Protein 1Q8B (pdb70)

B-factor: mean 27.17, std 9.59, range [13.31, 84.03]

Structure (mmCIF, N/CA/C/O backbone):
data_1Q8B
#
_entry.id   1Q8B
#
_cell.length_a   71.095
_cell.length_b   71.095
_cell.length_c   149.210
_cell.angle_alpha   90.00
_cell.angle_beta   90.00
_cell.angle_gamma   120.00
#
_symmetry.space_group_name_H-M   'H 3 2'
#
loop_
_entity.id
_entity.type
_entity.pdbx_description
1 polymer 'Protein yjcS'
2 water water
#
loop_
_atom_site.group_PDB
_atom_site.id
_atom_site.type_symbol
_atom_site.label_atom_id
_atom_site.label_alt_id
_atom_site.label_comp_id
_atom_site.label_asym_id
_atom_site.label_entity_id
_atom_site.label_seq_id
_atom_site.pdbx_PDB_ins_code
_atom_site.Cartn_x
_atom_site.Cartn_y
_atom_site.Cartn_z
_atom_site.occupancy
_atom_site.B_iso_or_equiv
_atom_site.auth_seq_id
_atom_site.auth_comp_id
_atom_site.auth_asym_id
_atom_site.auth_atom_id
_atom_site.pdbx_PDB_model_num
ATOM 1 N N . SER A 1 12 ? 49.337 28.174 13.652 1.00 35.10 12 SER A N 1
ATOM 2 C CA . SER A 1 12 ? 47.960 28.212 14.234 1.00 34.40 12 SER A CA 1
ATOM 3 C C . SER A 1 12 ? 47.971 28.479 15.740 1.00 33.46 12 SER A C 1
ATOM 4 O O . SER A 1 12 ? 48.846 27.997 16.457 1.00 33.95 12 SER A O 1
ATOM 15 N N . HIS A 1 14 ? 45.163 29.344 19.328 1.00 25.54 14 HIS A N 1
ATOM 16 C CA . HIS A 1 14 ? 43.812 29.348 19.857 1.00 23.11 14 HIS A CA 1
ATOM 17 C C . HIS A 1 14 ? 43.638 30.569 20.741 1.00 22.26 14 HIS A C 1
ATOM 18 O O . HIS A 1 14 ? 44.228 30.655 21.823 1.00 20.86 14 HIS A O 1
ATOM 25 N N . TYR A 1 15 ? 42.826 31.509 20.260 1.00 21.33 15 TYR A N 1
ATOM 26 C CA . TYR A 1 15 ? 42.542 32.759 20.963 1.00 20.64 15 TYR A CA 1
ATOM 27 C C . TYR A 1 15 ? 41.281 32.727 21.814 1.00 19.67 15 TYR A C 1
ATOM 28 O O . TYR A 1 15 ? 40.240 32.207 21.397 1.00 19.31 15 TYR A O 1
ATOM 37 N N . ILE A 1 16 ? 41.370 33.321 22.997 1.00 18.42 16 ILE A N 1
ATOM 38 C CA . ILE A 1 16 ? 40.220 33.400 23.877 1.00 17.65 16 ILE A CA 1
ATOM 39 C C . ILE A 1 16 ? 40.135 34.752 24.564 1.00 17.17 16 ILE A C 1
ATOM 40 O O . ILE A 1 16 ? 41.125 35.248 25.100 1.00 16.94 16 ILE A O 1
ATOM 45 N N . THR A 1 17 ? 38.950 35.353 24.515 1.00 16.84 17 THR A N 1
ATOM 46 C CA . THR A 1 17 ? 38.694 36.611 25.204 1.00 16.56 17 THR A CA 1
ATOM 47 C C . THR A 1 17 ? 37.488 36.287 26.062 1.00 16.18 17 THR A C 1
ATOM 48 O O . THR A 1 17 ? 36.475 35.798 25.560 1.00 15.55 17 THR A O 1
ATOM 52 N N . ALA A 1 18 ? 37.597 36.538 27.358 1.00 15.79 18 ALA A N 1
ATOM 53 C CA . ALA A 1 18 ? 36.496 36.232 28.246 1.00 16.38 18 ALA A CA 1
ATOM 54 C C . ALA A 1 18 ? 36.283 37.330 29.265 1.00 17.03 18 ALA A C 1
ATOM 55 O O . ALA A 1 18 ? 37.216 38.031 29.652 1.00 17.56 18 ALA A O 1
ATOM 57 N N . CYS A 1 19 ? 35.037 37.480 29.686 1.00 17.65 19 CYS A N 1
ATOM 58 C CA . CYS A 1 19 ? 34.688 38.464 30.686 1.00 18.39 19 CYS A CA 1
ATOM 59 C C . CYS A 1 19 ? 34.135 37.677 31.849 1.00 18.87 19 CYS A C 1
ATOM 60 O O . CYS A 1 19 ? 33.181 36.914 31.685 1.00 18.84 19 CYS A O 1
ATOM 63 N N . LEU A 1 20 ? 34.745 37.853 33.015 1.00 18.93 20 LEU A N 1
ATOM 64 C CA . LEU A 1 20 ? 34.314 37.165 34.218 1.00 19.49 20 LEU A CA 1
ATOM 65 C C . LEU A 1 20 ? 33.481 38.075 35.109 1.00 20.28 20 LEU A C 1
ATOM 66 O O . LEU A 1 20 ? 33.790 39.256 35.282 1.00 19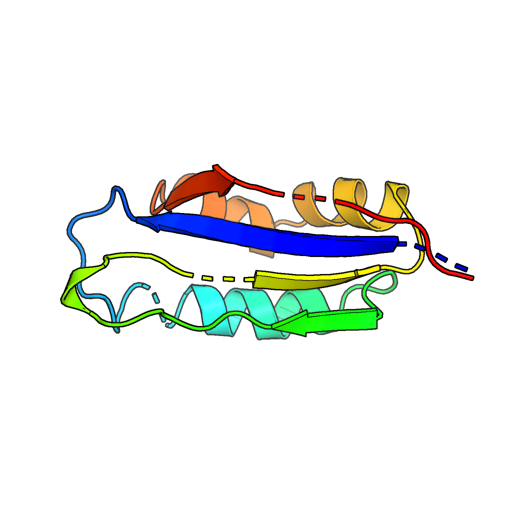.92 20 LEU A O 1
ATOM 71 N N . LYS A 1 21 ? 32.421 37.518 35.676 1.00 21.02 21 LYS A N 1
ATOM 72 C CA . LYS A 1 21 ? 31.586 38.266 36.593 1.00 21.68 21 LYS A CA 1
ATOM 73 C C . LYS A 1 21 ? 32.058 37.870 37.997 1.00 21.41 21 LYS A C 1
ATOM 74 O O . LYS A 1 21 ? 32.153 36.681 38.304 1.00 20.75 21 LYS A O 1
ATOM 80 N N . ILE A 1 22 ? 32.387 38.851 38.836 1.00 21.05 22 ILE A N 1
ATOM 81 C CA . ILE A 1 22 ? 32.823 38.544 40.199 1.00 21.64 22 ILE A CA 1
ATOM 82 C C . ILE A 1 22 ? 31.580 38.308 41.054 1.00 22.61 22 ILE A C 1
ATOM 83 O O . ILE A 1 22 ? 30.713 39.174 41.158 1.00 22.37 22 ILE A O 1
ATOM 88 N N . ILE A 1 23 ? 31.489 37.126 41.650 1.00 24.22 23 ILE A N 1
ATOM 89 C CA . ILE A 1 23 ? 30.351 36.786 42.495 1.00 25.38 23 ILE A CA 1
ATOM 90 C C . ILE A 1 23 ? 30.757 36.818 43.965 1.00 26.57 23 ILE A C 1
ATOM 91 O O . ILE A 1 23 ? 29.932 36.627 44.855 1.00 27.31 23 ILE A O 1
ATOM 96 N N . SER A 1 24 ? 32.042 37.059 44.205 1.00 27.52 24 SER A N 1
ATOM 97 C CA . SER A 1 24 ? 32.584 37.159 45.553 1.00 28.39 24 SER A CA 1
ATOM 98 C C . SER A 1 24 ? 32.349 38.588 46.036 1.00 29.52 24 SER A C 1
ATOM 99 O O . SER A 1 24 ? 32.165 39.499 45.227 1.00 29.77 24 SER A O 1
ATOM 102 N N . ASP A 1 25 ? 32.349 38.789 47.348 1.00 30.77 25 ASP A N 1
ATOM 103 C CA . ASP A 1 25 ? 32.149 40.127 47.895 1.00 32.01 25 ASP A CA 1
ATOM 104 C C . ASP A 1 25 ? 33.462 40.673 48.436 1.00 31.52 25 ASP A C 1
ATOM 105 O O . ASP A 1 25 ? 33.485 41.675 49.146 1.00 31.76 25 ASP A O 1
ATOM 110 N N . LYS A 1 26 ? 34.557 40.009 48.096 1.00 31.17 26 LYS A N 1
ATOM 111 C CA . LYS A 1 26 ? 35.865 40.444 48.555 1.00 31.44 26 LYS A CA 1
ATOM 112 C C . LYS A 1 26 ? 36.318 41.692 47.818 1.00 31.12 26 LYS A C 1
ATOM 113 O O . LYS A 1 26 ? 35.747 42.060 46.791 1.00 30.31 26 LYS A O 1
ATOM 119 N N . ASP A 1 27 ? 37.346 42.334 48.363 1.00 31.00 27 ASP A N 1
ATOM 120 C CA . ASP A 1 27 ? 37.923 43.545 47.794 1.00 31.40 27 ASP A CA 1
ATOM 121 C C . ASP A 1 27 ? 38.497 43.259 46.407 1.00 30.75 27 ASP A C 1
ATOM 122 O O . ASP A 1 27 ? 39.249 42.302 46.231 1.00 30.67 27 ASP A O 1
ATOM 127 N N . LEU A 1 28 ? 38.150 44.097 45.431 1.00 30.21 28 LEU A N 1
ATOM 128 C CA . LEU A 1 28 ? 38.625 43.927 44.060 1.00 30.02 28 LEU A CA 1
ATOM 129 C C . LEU A 1 28 ? 40.148 43.795 43.979 1.00 30.64 28 LEU A C 1
ATOM 130 O O . LEU A 1 28 ? 40.668 43.051 43.144 1.00 30.11 28 LEU A O 1
ATOM 135 N N . ASN A 1 29 ? 40.862 44.513 44.842 1.00 31.39 29 ASN A N 1
ATOM 136 C CA . ASN A 1 29 ? 42.321 44.448 4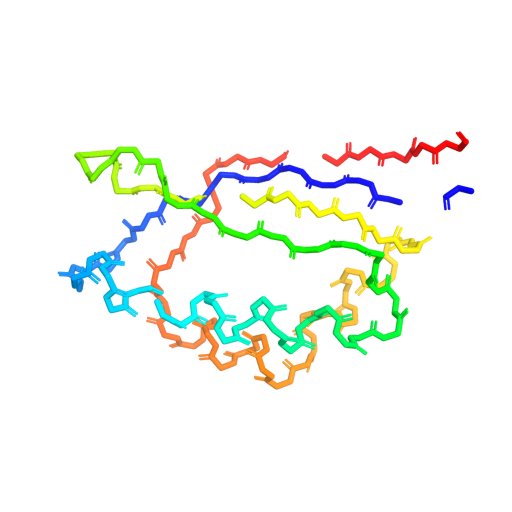4.846 1.00 32.38 29 ASN A CA 1
ATOM 137 C C . ASN A 1 29 ? 42.766 43.074 45.310 1.00 31.45 29 ASN A C 1
ATOM 138 O O . ASN A 1 29 ? 43.664 42.475 44.723 1.00 31.50 29 ASN A O 1
ATOM 143 N N . GLU A 1 30 ? 42.143 42.582 46.377 1.00 30.64 30 GLU A N 1
ATOM 144 C CA . GLU A 1 30 ? 42.481 41.268 46.903 1.00 30.07 30 GLU A CA 1
ATOM 145 C C . GLU A 1 30 ? 42.257 40.234 45.805 1.00 28.76 30 GLU A C 1
ATOM 146 O O . GLU A 1 30 ? 43.101 39.363 45.567 1.00 27.92 30 GLU A O 1
ATOM 152 N N . ILE A 1 31 ? 41.110 40.340 45.141 1.00 26.82 31 ILE A N 1
ATOM 153 C CA . ILE A 1 31 ? 40.765 39.423 44.066 1.00 26.01 31 ILE A CA 1
ATOM 154 C C . ILE A 1 31 ? 41.787 39.489 42.938 1.00 25.67 31 ILE A C 1
ATOM 155 O O . ILE A 1 31 ? 42.259 38.458 42.462 1.00 25.29 31 ILE A O 1
ATOM 168 N N . LYS A 1 33 ? 44.870 40.282 43.047 1.00 27.00 33 LYS A N 1
ATOM 169 C CA . LYS A 1 33 ? 46.164 39.720 43.432 1.00 27.37 33 LYS A CA 1
ATOM 170 C C . LYS A 1 33 ? 46.179 38.232 43.125 1.00 26.82 33 LYS A C 1
ATOM 171 O O . LYS A 1 33 ? 47.196 37.687 42.697 1.00 26.78 33 LYS A O 1
ATOM 177 N N . GLU A 1 34 ? 45.042 37.577 43.344 1.00 26.19 34 GLU A N 1
ATOM 178 C CA . GLU A 1 34 ? 44.921 36.151 43.071 1.00 25.05 34 GLU A CA 1
ATOM 179 C C . GLU A 1 34 ? 45.021 35.921 41.577 1.00 24.07 34 GLU A C 1
ATOM 180 O O . GLU A 1 34 ? 45.631 34.949 41.128 1.00 23.57 34 GLU A O 1
ATOM 186 N N . PHE A 1 35 ? 44.425 36.822 40.801 1.00 23.44 35 PHE A N 1
ATOM 187 C CA . PHE A 1 35 ? 44.490 36.688 39.356 1.00 22.69 35 PHE A CA 1
ATOM 188 C C . PHE A 1 35 ? 45.889 36.995 38.824 1.00 22.65 35 PHE A C 1
ATOM 189 O O . PHE A 1 35 ? 46.305 36.442 37.808 1.00 22.70 35 PHE A O 1
ATOM 197 N N . LYS A 1 36 ? 46.626 37.859 39.513 1.00 22.29 36 LYS A N 1
ATOM 198 C CA . LYS A 1 36 ? 47.978 38.164 39.074 1.00 22.88 36 LYS A CA 1
ATOM 199 C C . LYS A 1 36 ? 48.887 36.976 39.351 1.00 22.52 36 LYS A C 1
ATOM 200 O O . LYS A 1 36 ? 49.774 36.670 38.559 1.00 21.79 36 LYS A O 1
ATOM 206 N N . LYS A 1 37 ? 48.664 36.290 40.468 1.00 22.53 37 LYS A N 1
ATOM 207 C CA . LYS A 1 37 ? 49.477 35.121 40.775 1.00 22.91 37 LYS A CA 1
ATOM 208 C C . LYS A 1 37 ? 49.157 34.046 39.745 1.00 22.24 37 LYS A C 1
ATOM 209 O O . LYS A 1 37 ? 50.057 33.365 39.239 1.00 22.58 37 LYS A O 1
ATOM 215 N N . LEU A 1 38 ? 47.870 33.900 39.431 1.00 21.23 38 LEU A N 1
ATOM 216 C CA . LEU A 1 38 ? 47.435 32.920 38.437 1.00 20.29 38 LEU A CA 1
ATOM 217 C C . LEU A 1 38 ? 48.055 33.259 37.088 1.00 20.09 38 LEU A C 1
ATOM 218 O O . LEU A 1 38 ? 48.551 32.379 36.390 1.00 19.32 38 LEU A O 1
ATOM 223 N N . GLU A 1 39 ? 48.024 34.543 36.733 1.00 20.06 39 GLU A N 1
ATOM 224 C CA . GLU A 1 39 ? 48.588 35.004 35.473 1.00 20.94 39 GLU A CA 1
ATOM 225 C C . GLU A 1 39 ? 50.066 34.658 35.390 1.00 21.92 39 GLU A C 1
ATOM 226 O O . GLU A 1 39 ? 50.558 34.207 34.353 1.00 21.59 39 GLU A O 1
ATOM 232 N N . GLU A 1 40 ? 50.775 34.862 36.492 1.00 23.35 40 GLU A N 1
ATOM 233 C CA . GLU A 1 40 ? 52.198 34.578 36.520 1.00 25.27 40 GLU A CA 1
ATOM 234 C C . GLU A 1 40 ? 52.501 33.103 36.289 1.00 24.88 40 GLU A C 1
ATOM 235 O O . GLU A 1 40 ? 53.411 32.757 35.532 1.00 24.68 40 GLU A O 1
ATOM 241 N N . GLU A 1 41 ? 51.734 32.234 36.936 1.00 24.59 41 GLU A N 1
ATOM 242 C CA . GLU A 1 41 ? 51.943 30.801 36.793 1.00 24.94 41 GLU A CA 1
ATOM 243 C C . GLU A 1 41 ? 51.464 30.218 35.460 1.00 24.23 41 GLU A C 1
ATOM 244 O O . GLU A 1 41 ? 52.122 29.335 34.906 1.00 23.70 41 GLU A O 1
ATOM 250 N N . THR A 1 42 ? 50.342 30.704 34.926 1.00 23.90 42 THR A N 1
ATOM 251 C CA . THR A 1 42 ? 49.860 30.143 33.662 1.00 23.53 42 THR A CA 1
ATOM 252 C C . THR A 1 42 ? 50.723 30.574 32.473 1.00 22.79 42 THR A C 1
ATOM 253 O O . THR A 1 42 ? 50.784 29.867 31.466 1.00 22.73 42 THR A O 1
ATOM 257 N N . ASN A 1 43 ? 51.406 31.713 32.577 1.00 22.32 43 ASN A N 1
ATOM 258 C CA . ASN A 1 43 ? 52.277 32.140 31.483 1.00 22.26 43 ASN A CA 1
ATOM 259 C C . ASN A 1 43 ? 53.488 31.218 31.386 1.00 22.40 43 ASN A C 1
ATOM 260 O O . ASN A 1 43 ? 54.189 31.202 30.380 1.00 22.48 43 ASN A O 1
ATOM 265 N N . LYS A 1 44 ? 53.725 30.446 32.439 1.00 23.43 44 LYS A N 1
ATOM 266 C CA . LYS A 1 44 ? 54.839 29.507 32.459 1.00 24.61 44 LYS A CA 1
ATOM 267 C C . LYS A 1 44 ? 54.420 28.150 31.898 1.00 24.75 44 LYS A C 1
ATOM 268 O O . LYS A 1 44 ? 55.273 27.302 31.637 1.00 25.18 44 LYS A O 1
ATOM 274 N N . GLU A 1 45 ? 53.114 27.931 31.737 1.00 24.43 45 GLU A N 1
ATOM 275 C CA . GLU A 1 45 ? 52.639 26.665 31.189 1.00 24.41 45 GLU A CA 1
ATOM 276 C C . GLU A 1 45 ? 53.179 26.577 29.775 1.00 25.29 45 GLU A C 1
ATOM 277 O O . GLU A 1 45 ? 53.211 27.574 29.050 1.00 24.85 45 GLU A O 1
ATOM 283 N N . GLU A 1 46 ? 53.604 25.381 29.389 1.00 25.89 46 GLU A N 1
ATOM 284 C CA . GLU A 1 46 ? 54.166 25.159 28.070 1.00 26.98 46 GLU A CA 1
ATOM 285 C C . GLU A 1 46 ? 53.269 25.605 26.916 1.00 26.24 46 GLU A C 1
ATOM 286 O O . GLU A 1 46 ? 53.731 26.273 25.989 1.00 25.77 46 GLU A O 1
ATOM 292 N N . GLY A 1 47 ? 51.991 25.238 26.979 1.00 25.24 47 GLY A N 1
ATOM 293 C CA . GLY A 1 47 ? 51.062 25.586 25.916 1.00 24.53 47 GLY A CA 1
ATOM 294 C C . GLY A 1 47 ? 50.503 26.999 25.897 1.00 24.23 47 GLY A C 1
ATOM 295 O O . GLY A 1 47 ? 49.732 27.345 25.005 1.00 24.46 47 GLY A O 1
ATOM 296 N N . CYS A 1 48 ? 50.886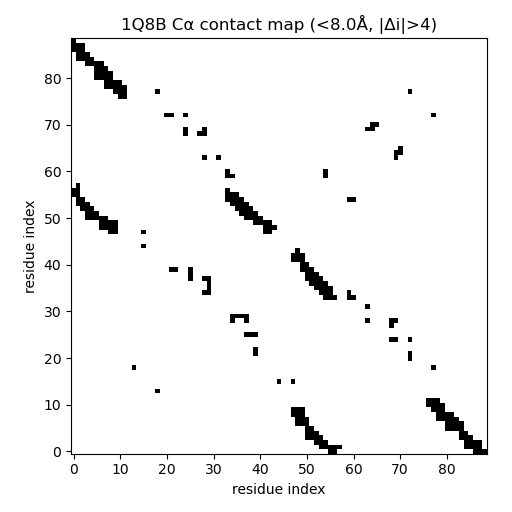 27.827 26.862 1.00 23.72 48 CYS A N 1
ATOM 297 C CA . CYS A 1 48 ? 50.386 29.199 26.922 1.00 23.06 48 CYS A CA 1
ATOM 298 C C . CYS A 1 48 ? 51.248 30.216 26.172 1.00 22.42 48 CYS A C 1
ATOM 299 O O . CYS A 1 48 ? 52.410 30.420 26.508 1.00 22.57 48 CYS A O 1
ATOM 302 N N . ILE A 1 49 ? 50.678 30.845 25.148 1.00 21.93 49 ILE A N 1
ATOM 303 C CA . ILE A 1 49 ? 51.401 31.864 24.394 1.00 21.57 49 ILE A CA 1
ATOM 304 C C . ILE A 1 49 ? 51.260 33.159 25.199 1.00 21.67 49 ILE A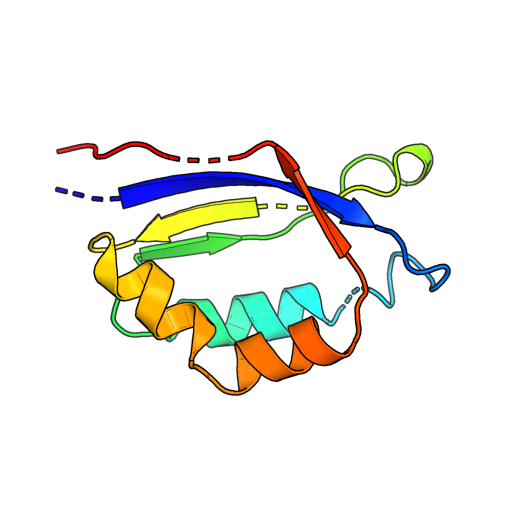 C 1
ATOM 305 O O . ILE A 1 49 ? 52.244 33.845 25.448 1.00 22.45 49 ILE A O 1
ATOM 310 N N . THR A 1 50 ? 50.039 33.492 25.610 1.00 21.18 50 THR A N 1
ATOM 311 C CA . THR A 1 50 ? 49.819 34.677 26.433 1.00 21.55 50 THR A CA 1
ATOM 312 C C . THR A 1 50 ? 48.580 34.513 27.317 1.00 20.04 50 THR A C 1
ATOM 313 O O . THR A 1 50 ? 47.632 33.814 26.965 1.00 20.30 50 THR A O 1
ATOM 317 N N . PHE A 1 51 ? 48.615 35.147 28.480 1.00 18.54 51 PHE A N 1
ATOM 318 C CA . PHE A 1 51 ? 47.505 35.126 29.417 1.00 17.88 51 PHE A CA 1
ATOM 319 C C . PHE A 1 51 ? 47.626 36.410 30.218 1.00 17.66 51 PHE A C 1
ATOM 320 O O . PHE A 1 51 ? 48.658 36.663 30.839 1.00 17.33 51 PHE A O 1
ATOM 328 N N . HIS A 1 52 ? 46.581 37.226 30.195 1.00 17.29 52 HIS A N 1
ATOM 329 C CA . HIS A 1 52 ? 46.601 38.483 30.927 1.00 17.87 52 HIS A CA 1
ATOM 330 C C . HIS A 1 52 ? 45.221 38.766 31.496 1.00 17.57 52 HIS A C 1
ATOM 331 O O . HIS A 1 52 ? 44.212 38.618 30.809 1.00 17.83 52 HIS A O 1
ATOM 338 N N . ALA A 1 53 ? 45.185 39.164 32.759 1.00 17.48 53 ALA A N 1
ATOM 339 C CA . ALA A 1 53 ? 43.931 39.463 33.431 1.00 17.83 53 ALA A CA 1
ATOM 340 C C . ALA A 1 53 ? 43.947 40.904 33.936 1.00 18.23 53 ALA A C 1
ATOM 341 O O . ALA A 1 53 ? 44.981 41.389 34.397 1.00 18.68 53 ALA A O 1
ATOM 343 N N . TYR A 1 54 ? 42.808 41.589 33.836 1.00 17.32 54 TYR A N 1
ATOM 344 C CA . TYR A 1 54 ? 42.720 42.957 34.315 1.00 17.25 54 TYR A CA 1
ATOM 345 C C . TYR A 1 54 ? 41.268 43.281 34.641 1.00 17.60 54 TYR A C 1
ATOM 346 O O . TYR A 1 54 ? 40.343 42.740 34.034 1.00 16.91 54 TYR A O 1
ATOM 355 N N . PRO A 1 55 ? 41.050 44.174 35.618 1.00 18.41 55 PRO A N 1
ATOM 356 C CA . PRO A 1 55 ? 39.695 44.556 36.029 1.00 19.05 55 PRO A CA 1
ATOM 357 C C . PRO A 1 55 ? 39.053 45.665 35.215 1.00 20.24 55 PRO A C 1
ATOM 358 O O . PRO A 1 55 ? 39.733 46.591 34.768 1.00 20.31 55 PRO A O 1
ATOM 362 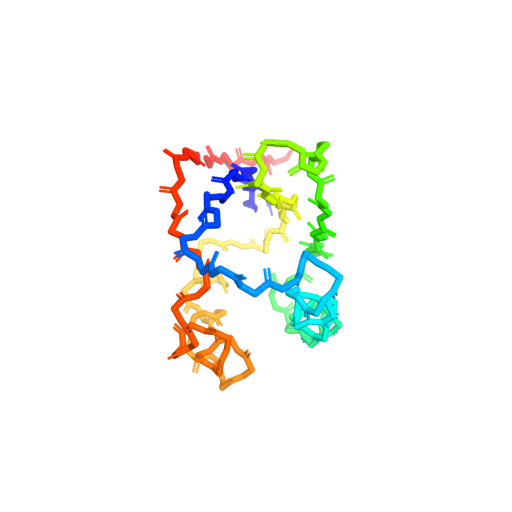N N . LEU A 1 56 ? 37.741 45.559 35.015 1.00 21.13 56 LEU A N 1
ATOM 363 C CA . LEU A 1 56 ? 37.000 46.611 34.325 1.00 22.83 56 LEU A CA 1
ATOM 364 C C . LEU A 1 56 ? 36.838 47.657 35.436 1.00 23.48 56 LEU A C 1
ATOM 365 O O . LEU A 1 56 ? 37.466 47.530 36.485 1.00 22.98 56 LEU A O 1
ATOM 370 N N . GLU A 1 57 ? 36.012 48.678 35.227 1.00 24.81 57 GLU A N 1
ATOM 371 C CA . GLU A 1 57 ? 35.822 49.692 36.268 1.00 26.24 57 GLU A CA 1
ATOM 372 C C . GLU A 1 57 ? 35.281 49.010 37.517 1.00 26.56 57 GLU A C 1
ATOM 373 O O . GLU A 1 57 ? 34.474 48.081 37.436 1.00 26.38 57 GLU A O 1
ATOM 379 N N . PRO A 1 58 ? 35.730 49.456 38.694 1.00 27.13 58 PRO A N 1
ATOM 380 C CA . PRO A 1 58 ? 35.300 48.886 39.971 1.00 27.42 58 PRO A CA 1
ATOM 381 C C . PRO A 1 58 ? 33.803 48.612 40.079 1.00 27.88 58 PRO A C 1
ATOM 382 O O . PRO A 1 58 ? 33.396 47.525 40.483 1.00 28.20 58 PRO A O 1
ATOM 386 N N . SER A 1 59 ? 32.983 49.590 39.712 1.00 28.49 59 SER A N 1
ATOM 387 C CA . SER A 1 59 ? 31.532 49.433 39.794 1.00 29.05 59 SER A CA 1
ATOM 388 C C . SER A 1 59 ? 31.002 48.237 39.006 1.00 28.62 59 SER A C 1
ATOM 389 O O . SER A 1 59 ? 29.954 47.686 39.341 1.00 29.06 59 SER A O 1
ATOM 392 N N . GLU A 1 60 ? 31.727 47.835 37.968 1.00 28.14 60 GLU A N 1
ATOM 393 C CA . GLU A 1 60 ? 31.308 46.716 37.131 1.00 27.77 60 GLU A CA 1
ATOM 394 C C . GLU A 1 60 ? 31.442 45.369 37.812 1.00 26.88 60 GLU A C 1
ATOM 395 O O . GLU A 1 60 ? 30.670 44.457 37.534 1.00 26.64 60 GLU A O 1
ATOM 401 N N . ARG A 1 61 ? 32.425 45.244 38.698 1.00 26.11 61 ARG A N 1
ATOM 402 C CA . ARG A 1 61 ? 32.681 43.977 39.380 1.00 25.73 61 ARG A CA 1
ATOM 403 C C . ARG A 1 61 ? 32.868 42.891 38.314 1.00 25.05 61 ARG A C 1
ATOM 404 O O . ARG A 1 61 ? 32.168 41.869 38.306 1.00 24.66 61 ARG A O 1
ATOM 412 N N . LYS A 1 62 ? 33.807 43.142 37.402 1.00 23.69 62 LYS A N 1
ATOM 413 C CA . LYS A 1 62 ? 34.113 42.212 36.319 1.00 22.83 62 LYS A CA 1
ATOM 414 C C . LYS A 1 62 ? 35.610 42.191 36.057 1.00 21.89 62 LYS A C 1
ATOM 415 O O . LYS A 1 62 ? 36.315 43.158 36.355 1.00 22.14 62 LYS A O 1
ATOM 421 N N . ILE A 1 63 ? 36.087 41.079 35.504 1.00 20.35 63 ILE A N 1
ATOM 422 C CA . ILE A 1 63 ? 37.496 40.908 35.188 1.00 19.25 63 ILE A CA 1
ATOM 423 C C . ILE A 1 63 ? 37.591 40.413 33.756 1.00 19.46 63 ILE A C 1
ATOM 424 O O . ILE A 1 63 ? 36.853 39.516 33.355 1.00 18.73 63 ILE A O 1
ATOM 437 N N . LEU A 1 65 ? 39.776 38.736 30.512 1.00 18.11 65 LEU A N 1
ATOM 438 C CA . LEU A 1 65 ? 40.891 37.836 30.218 1.00 16.89 65 LEU A CA 1
ATOM 439 C C . LEU A 1 65 ? 41.239 37.819 28.732 1.00 16.16 65 LEU A C 1
ATOM 440 O O . LEU A 1 65 ? 40.369 37.665 27.877 1.00 15.82 65 LEU A O 1
ATOM 445 N N . TRP A 1 66 ? 42.524 37.995 28.442 1.00 16.28 66 TRP A N 1
ATOM 446 C CA . TRP A 1 66 ? 43.046 37.964 27.076 1.00 16.51 66 TRP A CA 1
ATOM 447 C C . TRP A 1 66 ? 43.922 36.725 27.061 1.00 16.81 66 TRP A C 1
ATOM 448 O O . TRP A 1 66 ? 44.889 36.657 27.820 1.00 16.76 66 TRP A O 1
ATOM 459 N N . GLU A 1 67 ? 43.604 35.755 26.208 1.00 16.52 67 GLU A N 1
ATOM 460 C CA . GLU A 1 67 ? 44.382 34.520 26.172 1.00 16.49 67 GLU A CA 1
ATOM 461 C C . GLU A 1 67 ? 44.721 34.028 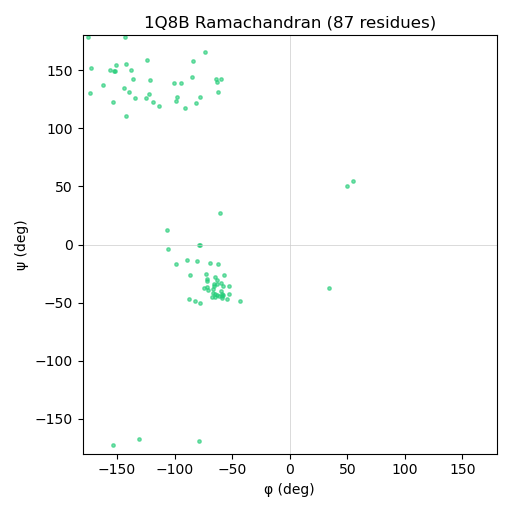24.772 1.00 16.43 67 GLU A C 1
ATOM 462 O O . GLU A 1 67 ? 43.910 34.137 23.855 1.00 16.89 67 GLU A O 1
ATOM 468 N N . ILE A 1 68 ? 45.929 33.490 24.622 1.00 16.64 68 ILE A N 1
ATOM 469 C CA . ILE A 1 68 ? 46.373 32.896 23.361 1.00 17.08 68 ILE A CA 1
ATOM 470 C C . ILE A 1 68 ? 47.027 31.558 23.738 1.00 17.13 68 ILE A C 1
ATOM 471 O O . ILE A 1 68 ? 47.914 31.511 24.589 1.00 16.65 68 ILE A O 1
ATOM 476 N N . TRP A 1 69 ? 46.578 30.472 23.119 1.00 18.05 69 TRP A N 1
ATOM 477 C CA . TRP A 1 69 ? 47.128 29.154 23.420 1.00 19.06 69 TRP A CA 1
ATOM 478 C C . TRP A 1 69 ? 47.651 28.467 22.164 1.00 20.30 69 TRP A C 1
ATOM 479 O O . TRP A 1 69 ? 47.248 28.807 21.050 1.00 20.38 69 TRP A O 1
ATOM 490 N N . GLU A 1 70 ? 48.543 27.497 22.353 1.00 21.45 70 GLU A N 1
ATOM 491 C CA . GLU A 1 70 ? 49.106 26.739 21.242 1.00 23.37 70 GLU A CA 1
ATOM 492 C C . GLU A 1 70 ? 47.994 25.974 20.540 1.00 23.65 70 GLU A C 1
ATOM 493 O O . GLU A 1 70 ? 48.056 25.740 19.336 1.00 24.17 70 GLU A O 1
ATOM 499 N N . ASN A 1 71 ? 46.975 25.594 21.305 1.00 23.78 71 ASN A N 1
ATOM 500 C CA . ASN A 1 71 ? 45.844 24.845 20.770 1.00 24.42 71 ASN A CA 1
ATOM 501 C C . ASN A 1 71 ? 44.779 24.638 21.843 1.00 25.14 71 ASN A C 1
ATOM 502 O O . ASN A 1 71 ? 44.944 25.061 22.988 1.00 24.78 71 ASN A O 1
ATOM 507 N N . GLU A 1 72 ? 43.689 23.984 21.465 1.00 26.12 72 GLU A N 1
ATOM 508 C CA . GLU A 1 72 ? 42.595 23.732 22.385 1.00 28.02 72 GLU A CA 1
ATOM 509 C C . GLU A 1 72 ? 42.938 22.846 23.573 1.00 28.24 72 GLU A C 1
ATOM 510 O O . GLU A 1 72 ? 42.389 23.043 24.660 1.00 28.90 72 GLU A O 1
ATOM 516 N N . GLU A 1 73 ? 43.824 21.870 23.383 1.00 28.11 73 GLU A N 1
ATOM 517 C CA . GLU A 1 73 ? 44.188 20.985 24.489 1.00 28.54 73 GLU A CA 1
ATOM 518 C C . GLU A 1 73 ? 44.923 21.756 25.575 1.00 27.00 73 GLU A C 1
ATOM 519 O O . GLU A 1 73 ? 44.780 21.447 26.757 1.00 27.36 73 GLU A O 1
ATOM 525 N N . ALA A 1 74 ? 45.709 22.755 25.176 1.00 24.73 74 ALA A N 1
ATOM 526 C CA . ALA A 1 74 ? 46.453 23.556 26.143 1.00 23.52 74 ALA A CA 1
ATOM 527 C C . ALA A 1 74 ? 45.492 24.202 27.144 1.00 22.35 74 ALA A C 1
ATOM 528 O O . ALA A 1 74 ? 45.809 24.334 28.325 1.00 22.05 74 ALA A O 1
ATOM 530 N N . VAL A 1 75 ? 44.317 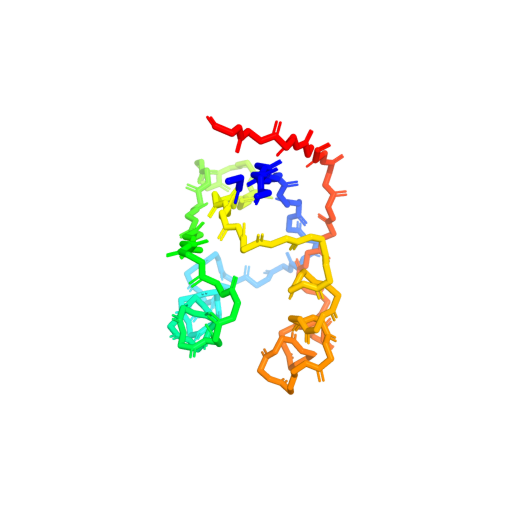24.596 26.665 1.00 21.86 75 VAL A N 1
ATOM 531 C CA . VAL A 1 75 ? 43.303 25.214 27.520 1.00 21.67 75 VAL A CA 1
ATOM 532 C C . VAL A 1 75 ? 42.817 24.201 28.553 1.00 21.59 75 VAL A C 1
ATOM 533 O O . VAL A 1 75 ? 42.687 24.517 29.732 1.00 21.18 75 VAL A O 1
ATOM 537 N N . LYS A 1 76 ? 42.543 22.981 28.100 1.00 21.80 76 LYS A N 1
ATOM 538 C CA . LYS A 1 76 ? 42.085 21.926 28.990 1.00 21.91 76 LYS A CA 1
ATOM 539 C C . LYS A 1 76 ? 43.178 21.561 29.991 1.00 20.89 76 LYS A C 1
ATOM 540 O O . LYS A 1 76 ? 42.899 21.379 31.175 1.00 20.54 76 LYS A O 1
ATOM 546 N N . ILE A 1 77 ? 44.420 21.467 29.517 1.00 20.22 77 ILE A N 1
ATOM 547 C CA . ILE A 1 77 ? 45.553 21.156 30.395 1.00 20.00 77 ILE A CA 1
ATOM 548 C C . ILE A 1 77 ? 45.651 22.239 31.469 1.00 19.73 77 ILE A C 1
ATOM 549 O O . ILE A 1 77 ? 45.915 21.953 32.639 1.00 19.28 77 ILE A O 1
ATOM 554 N N . HIS A 1 78 ? 45.431 23.482 31.053 1.00 19.00 78 HIS A N 1
ATOM 555 C CA . HIS A 1 78 ? 45.453 24.626 31.954 1.00 18.61 78 HIS A CA 1
ATOM 556 C C . HIS A 1 78 ? 44.537 24.414 33.161 1.00 18.91 78 HIS A C 1
ATOM 557 O O . HIS A 1 78 ? 44.907 24.738 34.291 1.00 18.82 78 HIS A O 1
ATOM 564 N N . PHE A 1 79 ? 43.344 23.875 32.925 1.00 18.83 79 PHE A N 1
ATOM 565 C CA . PHE A 1 79 ? 42.404 23.670 34.016 1.00 19.77 79 PHE A CA 1
ATOM 566 C C . PHE A 1 79 ? 42.689 22.466 34.896 1.00 20.47 79 PHE A C 1
ATOM 567 O O . PHE A 1 79 ? 41.953 22.220 35.850 1.00 21.07 79 PHE A O 1
ATOM 575 N N . THR A 1 80 ? 43.746 21.717 34.585 1.00 20.11 80 THR A N 1
ATOM 576 C CA . THR A 1 80 ? 44.115 20.573 35.413 1.00 19.88 80 THR A CA 1
ATOM 577 C C . THR A 1 80 ? 45.247 21.000 36.348 1.00 20.20 80 THR A C 1
ATOM 578 O O . THR A 1 80 ? 45.523 20.338 37.346 1.00 20.31 80 THR A O 1
ATOM 582 N N . LYS A 1 81 ? 45.897 22.114 36.020 1.00 20.41 81 LYS A N 1
ATOM 583 C CA . LYS A 1 81 ? 46.997 22.633 36.828 1.00 21.03 81 LYS A CA 1
ATOM 584 C C . LYS A 1 81 ? 46.487 23.021 38.207 1.00 22.04 81 LYS A C 1
ATOM 585 O O . LYS A 1 81 ? 45.379 23.540 38.340 1.00 22.63 81 LYS A O 1
ATOM 591 N N . LYS A 1 82 ? 47.298 22.781 39.231 1.00 22.92 82 LYS A N 1
ATOM 592 C CA . LYS A 1 82 ? 46.905 23.111 40.592 1.00 23.54 82 LYS A CA 1
ATOM 593 C C . LYS A 1 82 ? 46.758 24.615 40.812 1.00 23.17 82 LYS A C 1
ATOM 594 O O . LYS A 1 82 ? 45.891 25.042 41.569 1.00 23.45 82 LYS A O 1
ATOM 600 N N . HIS A 1 83 ? 47.601 25.420 40.165 1.00 22.89 83 HIS A N 1
ATOM 601 C CA . HIS A 1 83 ? 47.510 26.869 40.342 1.00 22.24 83 HIS A CA 1
ATOM 602 C C . HIS A 1 83 ? 46.193 27.405 39.797 1.00 21.97 83 HIS A C 1
ATOM 603 O O . HIS A 1 83 ? 45.674 28.414 40.276 1.00 22.48 83 HIS A O 1
ATOM 610 N N . THR A 1 84 ? 45.642 26.716 38.806 1.00 21.41 84 THR A N 1
ATOM 611 C CA . THR A 1 84 ? 44.370 27.121 38.235 1.00 20.67 84 THR A CA 1
ATOM 612 C C . THR A 1 84 ? 43.250 26.686 39.174 1.00 21.07 84 THR A C 1
ATOM 613 O O . THR A 1 84 ? 42.395 27.486 39.545 1.00 21.30 84 THR A O 1
ATOM 617 N N . ILE A 1 85 ? 43.267 25.419 39.575 1.00 21.71 85 ILE A N 1
ATOM 618 C CA . ILE A 1 85 ? 42.242 24.886 40.469 1.00 22.17 85 ILE A CA 1
ATOM 619 C C . ILE A 1 85 ? 42.199 25.627 41.810 1.00 22.80 85 ILE A C 1
ATOM 620 O O . ILE A 1 85 ? 41.129 25.787 42.402 1.00 23.18 85 ILE A O 1
ATOM 625 N N . ASP A 1 86 ? 43.354 26.086 42.286 1.00 23.30 86 ASP A N 1
ATOM 626 C CA . ASP A 1 86 ? 43.415 26.822 43.547 1.00 24.13 86 ASP A CA 1
ATOM 627 C C . ASP A 1 86 ? 42.531 28.073 43.510 1.00 24.38 86 ASP A C 1
ATOM 628 O O . ASP A 1 86 ? 41.822 28.371 44.468 1.00 24.64 86 ASP A O 1
ATOM 633 N N . VAL A 1 87 ? 42.579 28.808 42.406 1.00 24.53 87 VAL A N 1
ATOM 634 C CA . VAL A 1 87 ? 41.767 30.015 42.262 1.00 24.83 87 VAL A CA 1
ATOM 635 C C . VAL A 1 87 ? 40.298 29.618 42.100 1.00 25.65 87 VAL A C 1
ATOM 636 O O . VAL A 1 87 ? 39.393 30.253 42.641 1.00 25.03 87 VAL A O 1
ATOM 640 N N . GLN A 1 88 ? 40.085 28.544 41.349 1.00 26.68 88 GLN A N 1
ATOM 641 C CA . GLN A 1 88 ? 38.759 28.016 41.065 1.00 27.73 88 GLN A CA 1
ATOM 642 C C . GLN A 1 88 ? 38.011 27.652 42.352 1.00 27.35 88 GLN A C 1
ATOM 643 O O . GLN A 1 88 ? 36.830 27.968 42.510 1.00 27.44 88 GLN A O 1
ATOM 649 N N . LYS A 1 89 ? 38.711 27.001 43.273 1.00 26.98 89 LYS A N 1
ATOM 650 C CA . LYS A 1 89 ? 38.126 26.585 44.542 1.00 26.58 89 LYS A CA 1
ATOM 651 C C . LYS A 1 89 ? 37.658 27.754 45.404 1.00 26.29 89 LYS A C 1
ATOM 652 O O . LYS A 1 89 ? 36.877 27.567 46.335 1.00 26.37 89 LYS A O 1
ATOM 658 N N . GLN A 1 90 ? 38.132 28.958 45.092 1.00 25.96 90 GLN A N 1
ATOM 659 C CA . GLN A 1 90 ? 37.756 30.157 45.844 1.00 25.58 90 GLN A CA 1
ATOM 660 C C . GLN A 1 90 ? 36.397 30.705 45.419 1.00 25.55 90 GLN A C 1
ATOM 661 O O . GLN A 1 90 ? 35.820 31.550 46.102 1.00 25.57 90 GLN A O 1
ATOM 667 N N . GLU A 1 91 ? 35.897 30.228 44.283 1.00 25.18 91 GLU A N 1
ATOM 668 C CA . GLU A 1 91 ? 34.600 30.653 43.772 1.00 25.42 91 GLU A CA 1
ATOM 669 C C . GLU A 1 91 ? 34.469 32.169 43.748 1.00 24.62 91 GLU A C 1
ATOM 670 O O . GLU A 1 91 ? 33.485 32.719 44.238 1.00 24.73 91 GLU A O 1
ATOM 676 N N . LEU A 1 92 ? 35.453 32.842 43.168 1.00 23.56 92 LEU A N 1
ATOM 677 C CA . LEU A 1 92 ? 35.443 34.297 43.104 1.00 23.05 92 LEU A CA 1
ATOM 678 C C . LEU A 1 92 ? 34.686 34.819 41.894 1.00 22.78 92 LEU A C 1
ATOM 679 O O . LEU A 1 92 ? 34.156 35.930 41.918 1.00 22.93 92 LEU A O 1
ATOM 684 N N . THR A 1 93 ? 34.626 34.007 40.843 1.00 22.32 93 THR A N 1
ATOM 685 C C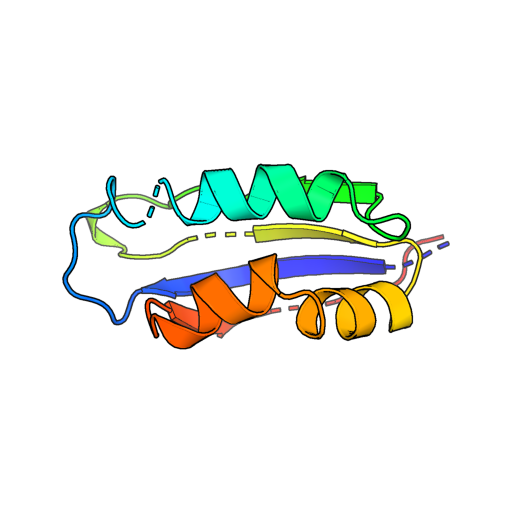A . THR A 1 93 ? 33.973 34.410 39.601 1.00 22.00 93 THR A CA 1
ATOM 686 C C . THR A 1 93 ? 33.220 33.286 38.891 1.00 22.01 93 THR A C 1
ATOM 687 O O . THR A 1 93 ? 33.200 32.138 39.328 1.00 22.01 93 THR A O 1
ATOM 691 N N . GLU A 1 94 ? 32.603 33.666 37.780 1.00 21.90 94 GLU A N 1
ATOM 692 C CA . GLU A 1 94 ? 31.908 32.761 36.877 1.00 21.85 94 GLU A CA 1
ATOM 693 C C . GLU A 1 94 ? 32.037 33.493 35.543 1.00 21.79 94 GLU A C 1
ATOM 694 O O . GLU A 1 94 ? 32.136 34.723 35.522 1.00 20.94 94 GLU A O 1
ATOM 700 N N . VAL A 1 95 ? 32.090 32.751 34.442 1.00 21.57 95 VAL A N 1
ATOM 701 C CA . VAL A 1 95 ? 32.221 33.370 33.126 1.00 21.55 95 VAL A CA 1
ATOM 702 C C . VAL A 1 95 ? 30.882 33.931 32.662 1.00 22.10 95 VAL A C 1
ATOM 703 O O . VAL A 1 95 ? 29.875 33.227 32.659 1.00 22.11 95 VAL A O 1
ATOM 707 N N . GLU A 1 96 ? 30.874 35.206 32.285 1.00 22.72 96 GLU A N 1
ATOM 708 C CA . GLU A 1 96 ? 29.660 35.856 31.811 1.00 24.08 96 GLU A CA 1
ATOM 709 C C . GLU A 1 96 ? 29.555 35.620 30.306 1.00 24.09 96 GLU A C 1
ATOM 710 O O . GLU A 1 96 ? 28.496 35.259 29.796 1.00 24.13 96 GLU A O 1
ATOM 716 N N . TRP A 1 97 ? 30.654 35.838 29.592 1.00 23.87 97 TRP A N 1
ATOM 717 C CA . TRP A 1 97 ? 30.674 35.578 28.159 1.00 24.09 97 TRP A CA 1
ATOM 718 C C . TRP A 1 97 ? 32.086 35.212 27.723 1.00 23.90 97 TRP A C 1
ATOM 719 O O . TRP A 1 97 ? 33.064 35.579 28.373 1.00 22.43 97 TRP A O 1
ATOM 730 N N . LEU A 1 98 ? 32.181 34.466 26.629 1.00 23.97 98 LEU A N 1
ATOM 731 C CA . LEU A 1 98 ? 33.467 34.028 26.130 1.00 25.22 98 LEU A CA 1
ATOM 732 C C . LEU A 1 98 ? 33.449 33.771 24.629 1.00 26.07 98 LEU A C 1
ATOM 733 O O . LEU A 1 98 ? 32.499 33.208 24.094 1.00 25.59 98 LEU A O 1
ATOM 746 N N . LYS A 1 100 ? 35.878 32.191 21.526 1.00 27.64 100 LYS A N 1
ATOM 747 C CA . LYS A 1 100 ? 37.031 31.402 21.108 1.00 27.14 100 LYS A CA 1
ATOM 748 C C . LYS A 1 100 ? 37.245 31.537 19.606 1.00 26.62 100 LYS A C 1
ATOM 749 O O . LYS A 1 100 ? 36.295 31.755 18.853 1.00 26.36 100 LYS A O 1
ATOM 755 N N . SER A 1 101 ? 38.492 31.389 19.170 1.00 26.15 101 SER A N 1
ATOM 756 C CA . SER A 1 101 ? 38.810 31.476 17.753 1.00 25.87 101 SER A CA 1
ATOM 757 C C . SER A 1 101 ? 40.165 30.874 17.426 1.00 25.97 101 SER A C 1
ATOM 758 O O . SER A 1 101 ? 41.136 31.062 18.151 1.00 25.14 101 SER A O 1
ATOM 761 N N . ASN A 1 102 ? 40.216 30.129 16.332 1.00 26.58 102 ASN A N 1
ATOM 762 C CA . ASN A 1 102 ? 41.459 29.535 15.889 1.00 27.67 102 ASN A CA 1
ATOM 763 C C . ASN A 1 102 ? 41.969 30.470 14.810 1.00 28.80 102 ASN A C 1
ATOM 764 O O . ASN A 1 102 ? 41.264 30.758 13.846 1.00 28.57 102 ASN A O 1
ATOM 769 N N . VAL A 1 103 ? 43.187 30.962 14.999 1.00 30.72 103 VAL A N 1
ATOM 770 C CA . VAL A 1 103 ? 43.816 31.900 14.076 1.00 32.97 103 VAL A CA 1
ATOM 771 C C . VAL A 1 103 ? 45.134 31.327 13.572 1.00 35.30 103 VAL A C 1
ATOM 772 O O . VAL A 1 103 ? 45.968 30.904 14.368 1.00 35.71 103 VAL A O 1
ATOM 776 N N . ASN A 1 104 ? 45.337 31.323 12.259 1.00 38.04 104 ASN A N 1
ATOM 777 C CA . ASN A 1 104 ? 46.584 30.783 11.718 1.00 41.17 104 ASN A CA 1
ATOM 778 C C . ASN A 1 104 ? 47.487 31.821 11.044 1.00 42.01 104 ASN A C 1
ATOM 779 O O . ASN A 1 104 ? 47.141 33.028 11.072 1.00 42.77 104 ASN A O 1
#

InterPro domains:
  IPR007138 Antibiotic biosynthesis monooxygenase domain [PF03992] (16-88)
  IPR007138 Antibiotic biosynthesis monooxygenase domain [PS51725] (14-104)
  IPR011008 Dimeric alpha-beta barrel [SSF54909] (13-93)
  IPR050744 AI-2 Signaling Cycle Isomerase LsrG [PTHR33336] (12-99)

CATH classification: 3.30.70.100

Nearest PDB structures (foldseek):
  1q8b-assembly1_A  TM=1.011E+00  e=3.043E-16  Bacillus subtilis
  1y0h-assembly1_B  TM=8.117E-01  e=5.502E-05  Mycobacterium tuberculosis
  4hl9-assembly4_H  TM=7.938E-01  e=5.867E-05  Rhodospirillum rubrum ATCC 11170
  2gff-assembly1_A  TM=7.676E-01  e=4.287E-04  Yersinia pestis
  5b0b-assembly2_D  TM=6.574E-01  e=1.558E-02  Cannabis sativa

Organism: Bacillus subtilis (strain 168) (NCBI:txid224308)

Solvent-accessible surface area: 5954 Å² total

Foldseek 3Di:
DKWKDFKKAFPDPDDPVVLVLVVVLQVVLCPQPFWPHWDKDDDPPVRRMMITGDGNDDVSVVVSCVDPSNVVNVVVRGTDTPDMIDDDD

Secondary structure (DSSP, 8-state):
--EEE-EEEE---S-TTT--HHHHHHHHHTTSTTEEEEE-----GGG-B--EEEESSHHHHHHHTTSHHHHHHHTTT-EEEEE--B---

Sequence (89 aa):
SHYITACLKIISDKDLNEIKEFKKLEEETNKEEGCITFHAYPLEPSERKILWEIWENEEAVKIHFTKKHTIDVQKQELTEVEWLKSNVN

Radius of gyration: 12.92 Å; Cα contacts (8 Å, |Δi|>4): 142; chains: 1; bounding box: 25×29×37 Å